Protein AF-A0A0G1VF37-F1 (afdb_monomer)

Foldseek 3Di:
DQDWDWDDDPNWIKIKHWDFDQQKIWMWIDGPVVGDIDIDIGRHGDDPVCVVVRVVVRVVVVVD

Secondary structure (DSSP, 8-state):
----EEEEETTEEEEEEEEE-SS-EEEEEEETTTTEEEEEEESS---TTHHHHHHHHHHHTT--

pLDDT: mean 82.71, std 11.47, range [38.16, 93.62]

Sequence (64 aa):
MQKYTSTEKDGKTFTHHGGTTAGFSTMTMLDRENGKAVVLLTNRSLGWEHIPAAEEILNTLEQQ

Solvent-accessible surface area (backbone atoms only — not comparable to full-atom valu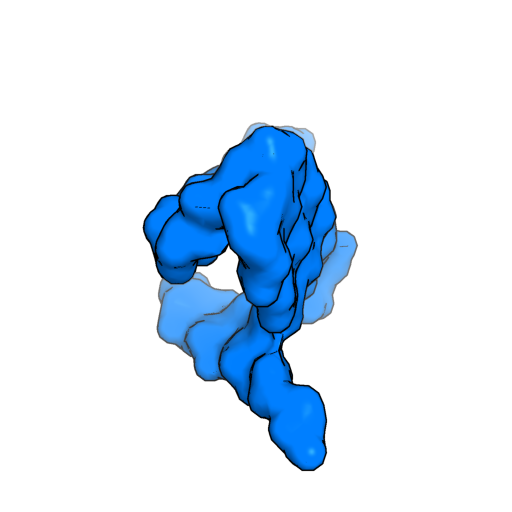es): 3922 Å² total; per-residue (Å²): 131,88,75,72,50,73,48,78,56,97,92,41,58,37,43,34,44,68,54,66,50,96,49,29,22,39,38,40,40,33,38,68,91,79,74,44,74,50,76,49,79,42,88,44,54,57,69,83,76,57,54,65,57,50,54,50,55,58,56,58,68,70,80,116

Nearest PDB structures (foldseek):
  5w12-assembly1_A  TM=8.127E-01  e=1.781E-01  Acinetobacter baumannii
  4net-assembly2_B  TM=7.241E-01  e=2.511E-01  Acinetobacter baumannii
  3lgo-assembly1_A  TM=6.743E-01  e=1.247E+00  Saccharomyces cerevisiae
  6jwp-assembly2_J  TM=6.341E-01  e=1.971E+00  Saccharomyces cerevisiae S288C
  6jwp-assembly1_E  TM=6.047E-01  e=1.758E+00  Saccharomyces cerevisiae S288C

Structure (mmCIF, N/CA/C/O backbone):
data_AF-A0A0G1VF37-F1
#
_entry.id   AF-A0A0G1VF37-F1
#
loop_
_atom_site.group_PDB
_atom_site.id
_atom_site.type_symbol
_atom_site.label_atom_id
_atom_site.label_alt_id
_atom_site.label_comp_id
_atom_site.label_asym_id
_atom_site.label_entity_id
_atom_site.label_seq_id
_atom_site.pdbx_PDB_ins_code
_atom_site.Cartn_x
_atom_site.Cartn_y
_atom_site.Cartn_z
_atom_site.occupancy
_atom_site.B_iso_or_equiv
_atom_site.auth_seq_id
_atom_site.auth_comp_id
_atom_site.auth_asym_id
_atom_site.auth_atom_id
_atom_site.pdbx_PDB_model_num
ATOM 1 N N . MET A 1 1 ? 13.728 -13.828 0.438 1.00 38.16 1 MET A N 1
ATOM 2 C CA . MET A 1 1 ? 12.955 -13.330 1.596 1.00 38.16 1 MET A CA 1
ATOM 3 C C . MET A 1 1 ? 12.276 -12.040 1.163 1.00 38.16 1 MET A C 1
ATOM 5 O O . MET A 1 1 ? 12.981 -11.079 0.883 1.00 38.16 1 MET A O 1
ATOM 9 N N . GLN A 1 2 ? 10.954 -12.040 0.967 1.00 45.19 2 GLN A N 1
ATOM 10 C CA . GLN A 1 2 ? 10.227 -10.809 0.629 1.00 45.19 2 GLN A CA 1
ATOM 11 C C . GLN A 1 2 ? 10.166 -9.926 1.882 1.00 45.19 2 GLN A C 1
ATOM 13 O O . GLN A 1 2 ? 9.754 -10.395 2.941 1.00 45.19 2 GLN A O 1
ATOM 18 N N . LYS A 1 3 ? 10.654 -8.684 1.781 1.00 56.91 3 LYS A N 1
ATOM 19 C CA . LYS A 1 3 ? 10.641 -7.720 2.886 1.00 56.91 3 LYS A CA 1
ATOM 20 C C . LYS A 1 3 ? 9.261 -7.065 2.943 1.00 56.91 3 LYS A C 1
ATOM 22 O O . LYS A 1 3 ? 8.859 -6.378 2.008 1.00 56.91 3 LYS A O 1
ATOM 27 N N . TYR A 1 4 ? 8.545 -7.320 4.026 1.00 65.69 4 TYR A N 1
ATOM 28 C CA . TYR A 1 4 ? 7.447 -6.470 4.467 1.00 65.69 4 TYR A CA 1
ATOM 29 C C . TYR A 1 4 ? 8.062 -5.346 5.287 1.00 65.69 4 TYR A C 1
ATOM 31 O O . TYR A 1 4 ? 8.954 -5.607 6.099 1.00 65.69 4 TYR A O 1
ATOM 39 N N . THR A 1 5 ? 7.601 -4.123 5.070 1.00 79.06 5 THR A N 1
ATOM 40 C CA . THR A 1 5 ? 8.017 -2.985 5.882 1.00 79.06 5 THR A CA 1
ATOM 41 C C . THR A 1 5 ? 6.817 -2.550 6.705 1.00 79.06 5 THR A C 1
ATOM 43 O O . THR A 1 5 ? 5.726 -2.341 6.170 1.00 79.06 5 THR A O 1
ATOM 46 N N . SER A 1 6 ? 7.024 -2.463 8.015 1.00 81.00 6 SER A N 1
ATOM 47 C CA . SER A 1 6 ? 6.054 -1.887 8.939 1.00 81.00 6 SER A CA 1
ATOM 48 C C . SER A 1 6 ? 6.530 -0.499 9.337 1.00 81.00 6 SER A C 1
ATOM 50 O O . SER A 1 6 ? 7.709 -0.324 9.651 1.00 81.00 6 SER A O 1
ATOM 52 N N . THR A 1 7 ? 5.627 0.471 9.319 1.00 79.69 7 THR A N 1
ATOM 53 C CA . THR A 1 7 ? 5.875 1.843 9.764 1.00 79.69 7 THR A CA 1
ATOM 54 C C . THR A 1 7 ? 4.862 2.219 10.837 1.00 79.69 7 THR A C 1
ATOM 56 O O . THR A 1 7 ? 3.674 1.930 10.706 1.00 79.69 7 THR A O 1
ATOM 59 N N . GLU A 1 8 ? 5.338 2.855 11.905 1.00 81.50 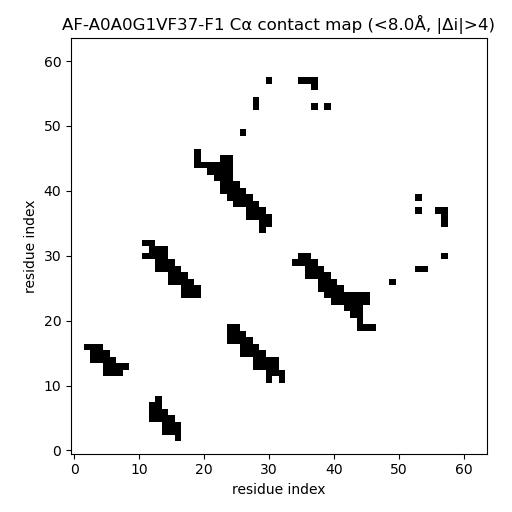8 GLU A N 1
ATOM 60 C CA . GLU A 1 8 ? 4.489 3.436 12.947 1.00 81.50 8 GLU A CA 1
ATOM 61 C C . GLU A 1 8 ? 4.369 4.941 12.712 1.00 81.50 8 GLU A C 1
ATOM 63 O O . GLU A 1 8 ? 5.378 5.628 12.524 1.00 81.50 8 GLU A O 1
ATOM 68 N N . LYS A 1 9 ? 3.138 5.455 12.696 1.00 77.50 9 LYS A N 1
ATOM 69 C CA . LYS A 1 9 ? 2.852 6.878 12.494 1.00 77.50 9 LYS A CA 1
ATOM 70 C C . LYS A 1 9 ? 1.529 7.242 13.158 1.00 77.50 9 LYS A C 1
ATOM 72 O O . LYS A 1 9 ? 0.547 6.531 12.990 1.00 77.50 9 LYS A O 1
ATOM 77 N N . ASP A 1 10 ? 1.519 8.334 13.922 1.00 79.31 10 ASP A N 1
ATOM 78 C CA . ASP A 1 10 ? 0.330 8.854 14.618 1.00 79.31 10 ASP A CA 1
ATOM 79 C C . ASP A 1 10 ? -0.400 7.806 15.485 1.00 79.31 10 ASP A C 1
ATOM 81 O O . ASP A 1 10 ? -1.622 7.807 15.602 1.00 79.31 10 ASP A O 1
ATOM 85 N N . GLY A 1 11 ? 0.366 6.888 16.088 1.00 78.62 11 GLY A N 1
ATOM 86 C CA . GLY A 1 11 ? -0.159 5.799 16.918 1.00 78.62 11 GLY A CA 1
ATOM 87 C C . GLY A 1 11 ? -0.690 4.591 16.144 1.00 78.62 11 GLY A C 1
ATOM 88 O O . GLY A 1 11 ? -1.127 3.647 16.786 1.00 78.62 11 GLY A O 1
ATOM 89 N N . LYS A 1 12 ? -0.617 4.599 14.807 1.00 81.50 12 LYS A N 1
ATOM 90 C CA . LYS A 1 12 ? -1.083 3.516 13.935 1.00 81.50 12 LYS A CA 1
ATOM 91 C C . LYS A 1 12 ? 0.082 2.718 13.378 1.00 81.50 12 LYS A C 1
ATOM 93 O O . LYS A 1 12 ? 1.106 3.282 12.976 1.00 81.50 12 LYS A O 1
ATOM 98 N N . THR A 1 13 ? -0.110 1.409 13.266 1.00 87.06 13 THR A N 1
ATOM 99 C CA . THR A 1 13 ? 0.835 0.526 12.575 1.00 87.06 13 THR A CA 1
ATOM 100 C C . THR A 1 13 ? 0.388 0.245 11.142 1.00 87.06 13 THR A C 1
ATOM 102 O O . THR A 1 13 ? -0.540 -0.534 10.903 1.00 87.06 13 THR A O 1
ATOM 105 N N . PHE A 1 14 ? 1.119 0.787 10.169 1.00 87.69 14 PHE A N 1
ATOM 106 C CA . PHE A 1 14 ? 0.930 0.475 8.756 1.00 87.69 14 PHE A CA 1
ATOM 107 C C . PHE A 1 14 ? 1.844 -0.675 8.346 1.00 87.69 14 PHE A C 1
ATOM 109 O O . PHE A 1 14 ? 3.063 -0.607 8.486 1.00 87.69 14 PHE A O 1
ATOM 116 N N . THR A 1 15 ? 1.267 -1.741 7.796 1.00 90.06 15 THR A N 1
ATOM 117 C CA . THR A 1 15 ? 2.041 -2.787 7.111 1.00 90.06 15 THR A CA 1
ATOM 118 C C . THR A 1 15 ? 1.893 -2.595 5.615 1.00 90.06 15 THR A C 1
ATOM 120 O O . THR A 1 15 ? 0.767 -2.590 5.116 1.00 90.06 15 THR A O 1
ATOM 123 N N . HIS A 1 16 ? 3.002 -2.481 4.887 1.00 88.81 16 HIS A N 1
ATOM 124 C CA . HIS A 1 16 ? 2.950 -2.366 3.436 1.00 88.81 16 HIS A CA 1
ATOM 125 C C . HIS A 1 16 ? 3.896 -3.327 2.717 1.00 88.81 16 HIS A C 1
ATOM 127 O O . HIS A 1 16 ? 4.948 -3.740 3.216 1.00 88.81 16 HIS A O 1
ATOM 133 N N . HIS A 1 17 ? 3.484 -3.693 1.508 1.00 88.31 17 HIS A N 1
ATOM 134 C CA . HIS A 1 17 ? 4.268 -4.478 0.570 1.00 88.31 17 HIS A CA 1
ATOM 135 C C . HIS A 1 17 ? 4.027 -3.970 -0.843 1.00 88.31 17 HIS A C 1
ATOM 137 O O . HIS A 1 17 ? 2.916 -3.580 -1.197 1.00 88.31 17 HIS A O 1
ATOM 143 N N . GLY A 1 18 ? 5.066 -3.994 -1.661 1.00 87.88 18 GLY A N 1
ATOM 144 C CA . GLY A 1 18 ? 4.986 -3.505 -3.019 1.00 87.88 18 GLY A CA 1
ATOM 145 C C . GLY A 1 18 ? 6.156 -3.974 -3.856 1.00 87.88 18 GLY A C 1
ATOM 146 O O . GLY A 1 18 ? 7.088 -4.622 -3.376 1.00 87.88 18 GLY A O 1
ATOM 147 N N . GLY A 1 19 ? 6.080 -3.636 -5.130 1.00 86.88 19 GLY A N 1
ATOM 148 C CA . GLY A 1 19 ? 7.060 -4.029 -6.117 1.00 86.88 19 GLY A CA 1
ATOM 149 C C . GLY A 1 19 ? 6.941 -3.166 -7.354 1.00 86.88 19 GLY A C 1
ATOM 150 O O . GLY A 1 19 ? 5.863 -2.669 -7.686 1.00 86.88 19 GLY A O 1
ATOM 151 N N . THR A 1 20 ? 8.069 -3.018 -8.034 1.00 88.56 20 THR A N 1
ATOM 152 C CA . THR A 1 20 ? 8.172 -2.244 -9.262 1.00 88.56 20 THR A CA 1
ATOM 153 C C . THR A 1 20 ? 8.851 -3.094 -10.328 1.00 88.56 20 THR A C 1
ATOM 155 O O . THR A 1 20 ? 9.826 -3.797 -10.065 1.00 88.56 20 THR A O 1
ATOM 158 N N . THR A 1 21 ? 8.317 -3.031 -11.541 1.00 88.56 21 THR A N 1
ATOM 159 C CA . THR A 1 21 ? 8.941 -3.516 -12.777 1.00 88.56 21 THR A CA 1
ATOM 160 C C . THR A 1 21 ? 9.210 -2.316 -13.689 1.00 88.56 21 THR A C 1
ATOM 162 O O . THR A 1 21 ? 8.815 -1.200 -13.365 1.00 88.56 21 THR A O 1
ATOM 165 N N . ALA A 1 22 ? 9.823 -2.521 -14.859 1.00 88.19 22 ALA A N 1
ATOM 166 C CA . ALA A 1 22 ? 10.148 -1.428 -15.785 1.00 88.19 22 ALA A CA 1
ATOM 167 C C . ALA A 1 22 ? 8.940 -0.564 -16.214 1.00 88.19 22 ALA A C 1
ATOM 169 O O . ALA A 1 22 ? 9.124 0.587 -16.599 1.00 88.19 22 ALA A O 1
ATOM 170 N N . GLY A 1 23 ? 7.713 -1.094 -16.142 1.00 92.62 23 GLY A N 1
ATOM 171 C CA . GLY A 1 23 ? 6.501 -0.389 -16.571 1.00 92.62 23 GLY A CA 1
ATOM 172 C C . GLY A 1 23 ? 5.374 -0.349 -15.546 1.00 92.62 23 GLY A C 1
ATOM 173 O O . GLY A 1 23 ? 4.338 0.233 -15.839 1.00 92.62 23 GLY A O 1
ATOM 174 N N . PHE A 1 24 ? 5.535 -0.948 -14.366 1.00 91.00 24 PHE A N 1
ATOM 175 C CA . PHE A 1 24 ? 4.443 -1.075 -13.399 1.00 91.00 24 PHE A CA 1
ATOM 176 C C . PHE A 1 24 ? 4.936 -0.916 -11.974 1.00 91.00 24 PHE A C 1
ATOM 178 O O . PHE A 1 24 ? 6.023 -1.396 -11.652 1.00 91.00 24 PHE A O 1
ATOM 185 N N . SER A 1 25 ? 4.088 -0.353 -11.122 1.00 90.62 25 SER A N 1
ATOM 186 C CA . SER A 1 25 ? 4.261 -0.391 -9.675 1.00 90.62 25 SER A CA 1
ATOM 187 C C . SER A 1 25 ? 2.984 -0.857 -9.002 1.00 90.62 25 SER A C 1
ATOM 189 O O . SER A 1 25 ? 1.870 -0.553 -9.436 1.00 90.62 25 SER A O 1
ATOM 191 N N . THR A 1 26 ? 3.167 -1.620 -7.934 1.00 90.69 26 THR A N 1
ATOM 192 C CA . THR A 1 26 ? 2.083 -2.109 -7.090 1.00 90.69 26 THR A CA 1
ATOM 193 C C . THR A 1 26 ? 2.414 -1.839 -5.641 1.00 90.69 26 THR A C 1
ATOM 195 O O . THR A 1 26 ? 3.560 -2.045 -5.232 1.00 90.69 26 THR A O 1
ATOM 198 N N . MET A 1 27 ? 1.410 -1.479 -4.854 1.00 90.69 27 MET A N 1
ATOM 199 C CA . MET A 1 27 ? 1.539 -1.398 -3.409 1.00 90.69 27 MET A CA 1
ATOM 200 C C . MET A 1 27 ? 0.239 -1.806 -2.731 1.00 90.69 27 MET A C 1
ATOM 202 O O . MET A 1 27 ? -0.842 -1.408 -3.147 1.00 90.69 27 MET A O 1
ATOM 206 N N . THR A 1 28 ? 0.362 -2.581 -1.664 1.00 91.69 28 THR A N 1
ATOM 207 C CA . THR A 1 28 ? -0.699 -2.857 -0.700 1.00 91.69 28 THR A CA 1
ATOM 208 C C . THR A 1 28 ? -0.281 -2.250 0.627 1.00 91.69 28 THR A C 1
ATOM 210 O O . THR A 1 28 ? 0.837 -2.499 1.078 1.00 91.69 28 THR A O 1
ATOM 213 N N . MET A 1 29 ? -1.164 -1.478 1.253 1.00 92.56 29 MET A N 1
ATOM 214 C CA . MET A 1 29 ? -0.975 -0.948 2.600 1.00 92.56 29 MET A CA 1
ATOM 215 C C . MET A 1 29 ? -2.200 -1.274 3.447 1.00 92.56 29 MET A C 1
ATOM 217 O O . MET A 1 29 ? -3.334 -1.108 3.001 1.00 92.56 29 MET A O 1
ATOM 221 N N . LEU A 1 30 ? -1.944 -1.761 4.658 1.00 91.94 30 LEU A N 1
ATOM 222 C CA . LEU A 1 30 ? -2.944 -2.176 5.630 1.00 91.94 30 LEU A CA 1
ATOM 223 C C . LEU A 1 30 ? -2.757 -1.375 6.917 1.00 91.94 30 LEU A C 1
ATOM 225 O O . LEU A 1 30 ? -1.694 -1.448 7.538 1.00 91.94 30 LEU A O 1
ATOM 229 N N . ASP A 1 31 ? -3.816 -0.686 7.323 1.00 90.06 31 ASP A N 1
ATOM 230 C CA . ASP A 1 31 ? -4.035 -0.231 8.691 1.00 90.06 31 ASP A CA 1
ATOM 231 C C . ASP A 1 31 ? -4.819 -1.329 9.423 1.00 90.06 31 ASP A C 1
ATOM 233 O O . ASP A 1 31 ? -6.011 -1.554 9.181 1.00 90.06 31 ASP A O 1
ATOM 237 N N . ARG A 1 32 ? -4.116 -2.071 10.282 1.00 81.88 32 ARG A N 1
ATOM 238 C CA . ARG A 1 32 ? -4.693 -3.220 10.994 1.00 81.88 32 ARG A CA 1
ATOM 239 C C . ARG A 1 32 ? -5.672 -2.812 12.080 1.00 81.88 32 ARG A C 1
ATOM 241 O O . ARG A 1 32 ? -6.609 -3.560 12.338 1.00 81.88 32 ARG A O 1
ATOM 248 N N . GLU A 1 33 ? -5.428 -1.681 12.723 1.00 84.56 33 GLU A N 1
ATOM 249 C CA . GLU A 1 33 ? -6.185 -1.246 13.895 1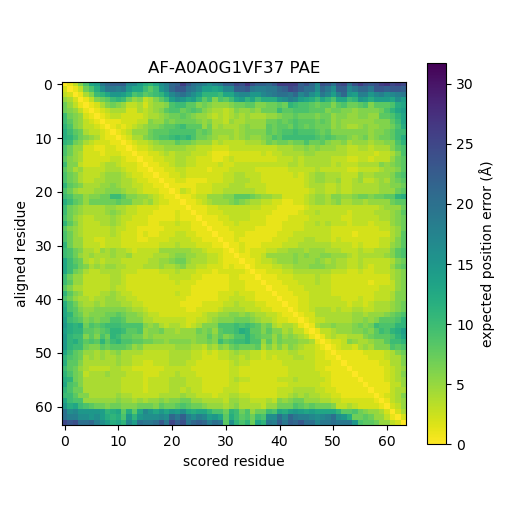.00 84.56 33 GLU A CA 1
ATOM 250 C C . GLU A 1 33 ? -7.583 -0.793 13.483 1.00 84.56 33 GLU A C 1
ATOM 252 O O . GLU A 1 33 ? -8.562 -1.126 14.149 1.00 84.56 33 GLU A O 1
ATOM 257 N N . ASN A 1 34 ? -7.685 -0.135 12.327 1.00 85.25 34 ASN A N 1
ATOM 258 C CA . ASN A 1 34 ? -8.951 0.374 11.805 1.00 85.25 34 ASN A CA 1
ATOM 259 C C . ASN A 1 34 ? -9.598 -0.536 10.749 1.00 85.25 34 ASN A C 1
ATOM 261 O O . ASN A 1 34 ? -10.664 -0.210 10.228 1.00 85.25 34 ASN A O 1
ATOM 265 N N . GLY A 1 35 ? -8.969 -1.670 10.414 1.00 87.88 35 GLY A N 1
ATOM 266 C CA . GLY A 1 35 ? -9.490 -2.624 9.431 1.00 87.88 35 GLY A CA 1
ATOM 267 C C . GLY A 1 35 ? -9.553 -2.062 8.007 1.00 87.88 35 GLY A C 1
ATOM 268 O O . GLY A 1 35 ? -10.461 -2.409 7.251 1.00 87.88 35 GLY A O 1
ATOM 269 N N . LYS A 1 36 ? -8.610 -1.185 7.638 1.00 90.06 36 LYS A N 1
ATOM 270 C CA . LYS A 1 36 ? -8.594 -0.476 6.349 1.00 90.06 36 LYS A CA 1
ATOM 271 C C . LYS A 1 36 ? -7.417 -0.900 5.500 1.00 90.06 36 LYS A C 1
ATOM 273 O O . LYS A 1 36 ? -6.307 -1.079 5.993 1.00 90.06 36 LYS A O 1
ATOM 278 N N . ALA A 1 37 ? -7.645 -1.002 4.199 1.00 91.88 37 ALA A N 1
ATOM 279 C CA . ALA A 1 37 ? -6.593 -1.314 3.250 1.00 91.88 37 ALA A CA 1
ATOM 280 C C . ALA A 1 37 ? -6.727 -0.474 1.985 1.00 91.88 37 ALA A C 1
ATOM 282 O O . ALA A 1 37 ? -7.830 -0.142 1.552 1.00 91.88 37 ALA A O 1
ATOM 283 N N . VAL A 1 38 ? -5.584 -0.183 1.373 1.00 92.62 38 VAL A N 1
ATOM 284 C CA . VA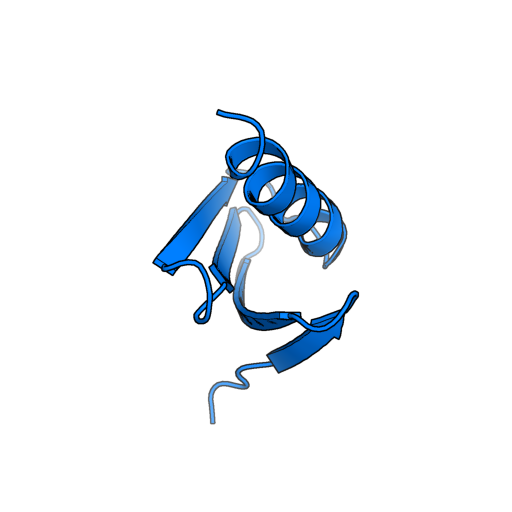L A 1 38 ? -5.500 0.420 0.047 1.00 92.62 38 VAL A CA 1
ATOM 285 C C . VAL A 1 38 ? -4.570 -0.414 -0.823 1.00 92.62 38 VAL A C 1
ATOM 287 O O . VAL A 1 38 ? -3.517 -0.883 -0.382 1.00 92.62 38 VAL A O 1
ATOM 290 N N . VAL A 1 39 ? -4.982 -0.603 -2.074 1.00 92.69 39 VAL A N 1
ATOM 291 C CA . VAL A 1 39 ? -4.181 -1.242 -3.116 1.00 92.69 39 VAL A CA 1
ATOM 292 C C . VAL A 1 39 ? -4.009 -0.240 -4.248 1.00 92.69 39 VAL A C 1
ATOM 294 O O . VAL A 1 39 ? -4.989 0.214 -4.835 1.00 92.69 39 VAL A O 1
ATOM 297 N N . LEU A 1 40 ? -2.760 0.102 -4.551 1.00 91.50 40 LEU A N 1
ATOM 298 C CA . LEU A 1 40 ? -2.386 0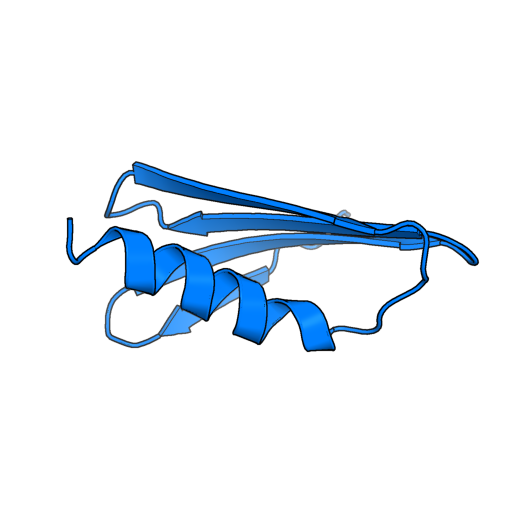.973 -5.659 1.00 91.50 40 LEU A CA 1
ATOM 299 C C . LEU A 1 40 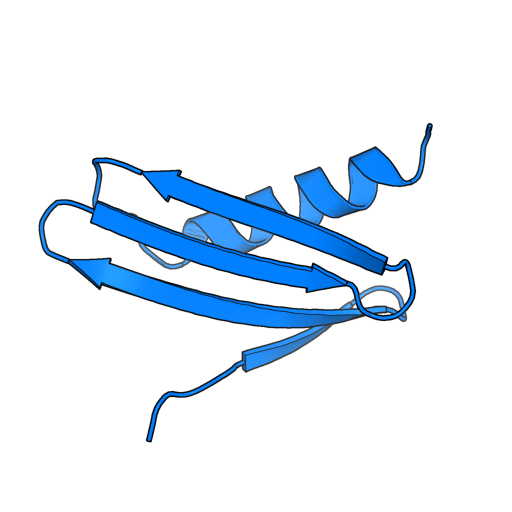? -1.761 0.139 -6.774 1.00 91.50 40 LEU A C 1
ATOM 301 O O . LEU A 1 40 ? -0.845 -0.649 -6.532 1.00 91.50 40 LEU A O 1
ATOM 305 N N . LEU A 1 41 ? -2.249 0.342 -7.996 1.00 91.94 41 LEU A N 1
ATOM 306 C CA . LEU A 1 41 ? -1.747 -0.285 -9.215 1.00 91.94 41 LEU A CA 1
ATOM 307 C C . LEU A 1 41 ? -1.525 0.802 -10.261 1.00 91.94 41 LEU A C 1
ATOM 309 O O . LEU A 1 41 ? -2.450 1.547 -10.588 1.00 91.94 41 LEU A O 1
ATOM 313 N N . THR A 1 42 ? -0.316 0.883 -10.806 1.00 91.19 42 THR A N 1
ATOM 314 C CA . THR A 1 42 ? 0.019 1.870 -11.836 1.00 91.19 42 THR A CA 1
ATOM 315 C C . THR A 1 42 ? 0.686 1.208 -13.030 1.00 91.19 42 THR A C 1
ATOM 317 O O . THR A 1 42 ? 1.523 0.321 -12.885 1.00 91.19 42 THR A O 1
ATOM 320 N N . ASN A 1 43 ? 0.365 1.692 -14.231 1.00 93.62 43 ASN A N 1
ATOM 321 C CA . ASN A 1 43 ? 1.043 1.344 -15.487 1.00 93.62 43 ASN A CA 1
ATOM 322 C C . ASN A 1 43 ? 2.278 2.225 -15.747 1.00 93.62 43 ASN A C 1
ATOM 324 O O . ASN A 1 43 ? 2.630 2.525 -16.889 1.00 93.62 43 ASN A O 1
ATOM 328 N N . ARG A 1 44 ? 2.893 2.695 -14.660 1.00 88.19 44 ARG A N 1
ATOM 329 C CA . ARG A 1 44 ? 4.155 3.424 -14.650 1.00 88.19 44 ARG A CA 1
ATOM 330 C C . ARG A 1 44 ? 4.980 2.915 -13.483 1.00 88.19 44 ARG A C 1
ATOM 332 O O . ARG A 1 44 ? 4.425 2.679 -12.409 1.00 88.19 44 ARG A O 1
ATOM 339 N N . SER A 1 45 ? 6.284 2.783 -13.708 1.00 86.38 45 SER A N 1
ATOM 340 C CA . SER A 1 45 ? 7.258 2.550 -12.647 1.00 86.38 45 SER A CA 1
ATOM 341 C C . SER A 1 45 ? 7.342 3.805 -11.787 1.00 86.38 45 SER A C 1
ATOM 343 O O . SER A 1 45 ? 7.905 4.816 -12.205 1.00 86.38 45 SER A O 1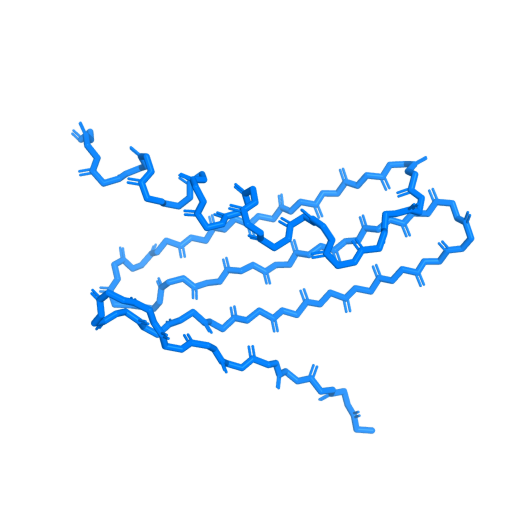
ATOM 345 N N . LEU A 1 46 ? 6.774 3.737 -10.596 1.00 78.06 46 LEU A N 1
ATOM 346 C CA . LEU A 1 46 ? 6.922 4.743 -9.564 1.00 78.06 46 LEU A CA 1
ATOM 347 C C . LEU A 1 46 ? 7.995 4.260 -8.571 1.00 78.06 46 LEU A C 1
ATOM 349 O O . LEU A 1 46 ? 8.077 3.071 -8.246 1.00 78.06 46 LEU A O 1
ATOM 353 N N . GLY A 1 47 ? 8.844 5.175 -8.099 1.00 70.75 47 GLY A N 1
ATOM 354 C CA . GLY A 1 47 ? 9.676 4.937 -6.912 1.00 70.75 47 GLY A CA 1
ATOM 355 C C . GLY A 1 47 ? 8.815 4.936 -5.646 1.00 70.75 47 GLY A C 1
ATOM 356 O O . GLY A 1 47 ? 7.603 5.033 -5.743 1.00 70.75 47 GLY A O 1
ATOM 357 N N . TRP A 1 48 ? 9.400 4.911 -4.449 1.00 72.00 48 TRP A N 1
ATOM 358 C CA . TRP A 1 48 ? 8.675 4.840 -3.160 1.00 72.00 48 TRP A CA 1
ATOM 359 C C . TRP A 1 48 ? 7.744 6.033 -2.825 1.00 72.00 48 TRP A C 1
ATOM 361 O O . TRP A 1 48 ? 7.173 6.102 -1.741 1.00 72.00 48 TRP A O 1
ATOM 371 N N . GLU A 1 49 ? 7.555 6.960 -3.760 1.00 76.88 49 GLU A N 1
ATOM 372 C CA . GLU A 1 49 ? 6.741 8.177 -3.661 1.00 76.88 49 GLU A CA 1
ATOM 373 C C . GLU A 1 49 ? 5.233 7.915 -3.499 1.00 76.88 49 GLU A C 1
ATOM 375 O O . GLU A 1 49 ? 4.491 8.812 -3.116 1.00 76.88 49 GLU A O 1
ATOM 380 N N . HIS A 1 50 ? 4.756 6.694 -3.758 1.00 76.56 50 HIS A N 1
ATOM 381 C CA . HIS A 1 50 ? 3.345 6.331 -3.577 1.00 76.56 50 HIS A CA 1
ATOM 382 C C . HIS A 1 50 ? 2.977 5.935 -2.137 1.00 76.56 50 HIS A C 1
ATOM 384 O O . HIS A 1 50 ? 1.787 5.842 -1.841 1.00 76.56 50 HIS A O 1
ATOM 390 N N . ILE A 1 51 ? 3.952 5.748 -1.232 1.00 80.12 51 ILE A N 1
ATOM 391 C CA . ILE A 1 51 ? 3.687 5.461 0.191 1.00 80.12 51 ILE A CA 1
ATOM 392 C C . ILE A 1 51 ? 2.887 6.599 0.855 1.00 80.12 51 ILE A C 1
ATOM 394 O O . ILE A 1 51 ? 1.808 6.307 1.371 1.00 80.12 51 ILE A O 1
ATOM 398 N N . PRO A 1 52 ? 3.318 7.880 0.799 1.00 85.25 52 PRO A N 1
ATOM 399 C CA . PRO A 1 52 ? 2.562 8.976 1.411 1.00 85.25 52 PRO A CA 1
ATOM 400 C C . PRO A 1 52 ? 1.137 9.116 0.864 1.00 85.25 52 PRO A C 1
ATOM 402 O O . PRO A 1 52 ? 0.213 9.378 1.626 1.00 85.25 52 PRO A O 1
ATOM 405 N N . ALA A 1 53 ? 0.943 8.883 -0.439 1.00 86.56 53 ALA A N 1
ATOM 406 C CA . ALA A 1 53 ? -0.378 8.950 -1.061 1.00 86.56 53 ALA A CA 1
ATOM 407 C C . ALA A 1 53 ? -1.327 7.860 -0.529 1.00 86.56 53 ALA A C 1
ATOM 409 O O . ALA A 1 53 ? -2.505 8.119 -0.299 1.00 86.56 53 ALA A O 1
ATOM 410 N N . ALA A 1 54 ? -0.831 6.641 -0.301 1.00 88.31 54 ALA A N 1
ATOM 411 C CA . ALA A 1 54 ? -1.632 5.580 0.307 1.00 88.31 54 ALA A CA 1
ATOM 412 C C . ALA A 1 54 ? -1.977 5.855 1.772 1.00 88.31 54 ALA A C 1
ATOM 414 O O . ALA A 1 54 ? -3.105 5.583 2.181 1.00 88.31 54 ALA A O 1
ATOM 415 N N . GLU A 1 55 ? -1.038 6.408 2.545 1.00 86.81 55 GLU A N 1
ATOM 416 C CA . GLU A 1 55 ? -1.307 6.843 3.920 1.00 86.81 55 GLU A CA 1
ATOM 417 C C . GLU A 1 55 ? -2.406 7.915 3.949 1.00 86.81 55 GLU A C 1
ATOM 419 O O . GLU A 1 55 ? -3.334 7.831 4.750 1.00 86.81 55 GLU A O 1
ATOM 424 N N . GLU A 1 56 ? -2.347 8.899 3.046 1.00 88.12 56 GLU A N 1
ATOM 425 C CA . GLU A 1 56 ? -3.360 9.953 2.930 1.00 88.12 56 GLU A CA 1
ATOM 426 C C . GLU A 1 56 ? -4.743 9.393 2.557 1.00 88.12 56 GLU A C 1
ATOM 428 O O . GLU A 1 56 ? -5.744 9.738 3.190 1.00 88.12 56 GLU A O 1
ATOM 433 N N . ILE A 1 57 ? -4.813 8.463 1.596 1.00 88.38 57 ILE A N 1
ATOM 434 C CA . ILE A 1 57 ? -6.067 7.776 1.244 1.00 88.38 57 ILE A CA 1
ATOM 435 C C . ILE A 1 57 ? -6.635 7.029 2.457 1.00 88.38 57 ILE A C 1
ATOM 437 O O . ILE A 1 57 ? -7.820 7.153 2.752 1.00 88.38 57 ILE A O 1
ATOM 441 N N . LEU A 1 58 ? -5.813 6.280 3.195 1.00 88.50 58 LEU A N 1
ATOM 442 C CA . LEU A 1 58 ? -6.285 5.550 4.376 1.00 88.50 58 LEU A CA 1
ATOM 443 C C . LEU A 1 58 ? -6.803 6.490 5.472 1.00 88.50 58 LEU A C 1
ATOM 445 O O . LEU A 1 58 ? -7.852 6.221 6.058 1.00 88.50 58 LEU A O 1
ATOM 449 N N . ASN A 1 59 ? -6.115 7.608 5.705 1.00 85.50 59 ASN A N 1
ATOM 450 C CA . ASN A 1 59 ? -6.518 8.596 6.703 1.00 85.50 59 ASN A CA 1
ATOM 451 C C . ASN A 1 59 ? -7.806 9.343 6.309 1.00 85.50 59 ASN A C 1
ATOM 453 O O . ASN A 1 59 ? -8.622 9.646 7.174 1.00 85.50 59 ASN A O 1
ATOM 457 N N . THR A 1 60 ? -8.051 9.611 5.022 1.00 85.88 60 THR A N 1
ATOM 458 C CA . THR A 1 60 ? -9.317 10.247 4.591 1.00 85.88 60 THR A CA 1
ATOM 459 C C . THR A 1 60 ? -10.536 9.343 4.789 1.00 85.88 60 THR A C 1
ATOM 461 O O . THR A 1 60 ? -11.620 9.841 5.092 1.00 85.88 60 THR A O 1
ATOM 464 N N . LEU A 1 61 ? -10.367 8.018 4.729 1.00 79.12 61 LEU A N 1
ATOM 465 C CA . LEU A 1 61 ? -11.430 7.054 5.038 1.00 79.12 61 LEU A CA 1
ATOM 466 C C . LEU A 1 61 ? -11.836 7.044 6.526 1.00 79.12 61 LEU A C 1
ATOM 468 O O . LEU A 1 61 ? -12.746 6.315 6.901 1.00 79.12 61 LEU A O 1
ATOM 472 N N . GLU A 1 62 ? -11.144 7.756 7.423 1.00 67.31 62 GLU A N 1
ATOM 473 C CA . GLU A 1 62 ? -11.550 7.921 8.836 1.00 67.31 62 GLU A CA 1
ATOM 474 C C . GLU A 1 62 ? -12.611 8.988 9.063 1.00 67.31 62 GLU A C 1
ATOM 476 O O . GLU A 1 62 ? -13.235 8.992 10.117 1.00 67.31 62 GLU A O 1
ATOM 481 N N . GLN A 1 63 ? -12.819 9.881 8.100 1.00 58.22 63 GLN A N 1
ATOM 482 C CA . GLN A 1 63 ? -13.692 11.043 8.268 1.00 58.22 63 GLN A CA 1
ATOM 483 C C . GLN A 1 63 ? -15.124 10.814 7.742 1.00 58.22 63 GLN A C 1
ATOM 485 O O . GLN A 1 63 ? -15.868 11.783 7.591 1.00 58.22 63 GLN A O 1
ATOM 490 N N . 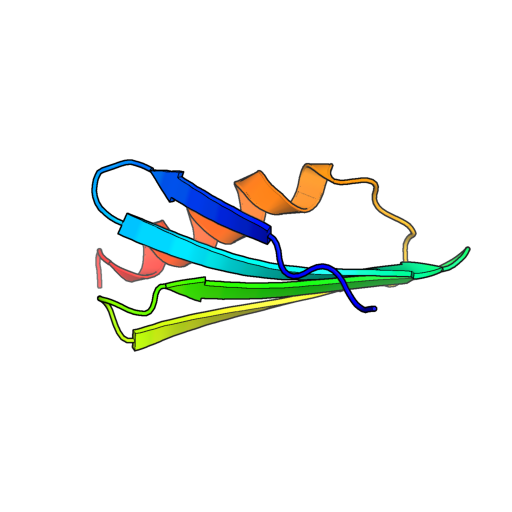GLN A 1 64 ? -15.504 9.564 7.450 1.00 53.59 64 GLN A N 1
ATOM 491 C CA . GLN A 1 64 ? -16.829 9.156 6.949 1.00 53.59 64 GLN A CA 1
ATOM 492 C C . GLN A 1 64 ? -17.524 8.231 7.944 1.00 53.59 64 GLN A C 1
ATOM 494 O O . GLN A 1 64 ? -18.751 8.397 8.117 1.00 53.59 64 GLN A O 1
#

Radius of gyration: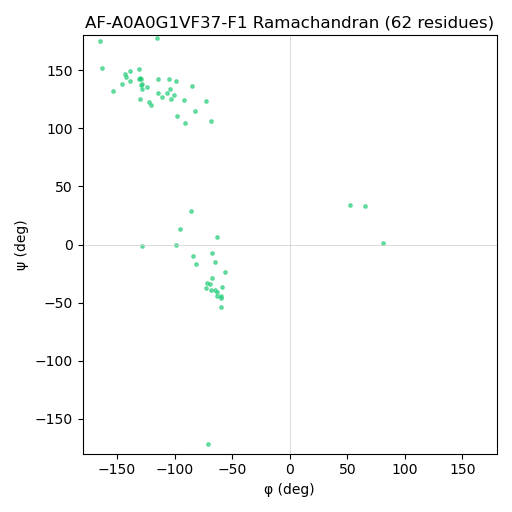 12.03 Å; Cα contacts (8 Å, |Δi|>4): 98; chains: 1; bounding box: 30×24×34 Å

Mean predicted aligned error: 5.2 Å